Protein AF-A0A8X6JZY9-F1 (afdb_monomer_lite)

Structure (mmCIF, N/CA/C/O backbone):
data_AF-A0A8X6JZY9-F1
#
_entry.id   AF-A0A8X6JZY9-F1
#
loop_
_atom_site.group_PDB
_atom_site.id
_atom_site.type_symbol
_atom_site.label_atom_id
_atom_site.label_alt_id
_atom_site.label_comp_id
_atom_site.label_asym_id
_atom_site.label_entity_id
_atom_site.label_seq_id
_atom_site.pdbx_PDB_ins_code
_atom_site.Cartn_x
_atom_site.Cartn_y
_atom_site.Cartn_z
_atom_site.occupancy
_atom_site.B_iso_or_equiv
_atom_site.auth_seq_id
_atom_site.auth_comp_id
_atom_site.auth_asym_id
_atom_site.auth_atom_id
_atom_site.pdbx_PDB_model_num
ATOM 1 N N . MET A 1 1 ? -27.124 -7.374 -52.638 1.00 39.91 1 MET A N 1
ATOM 2 C CA . MET A 1 1 ? -25.827 -6.750 -52.982 1.00 39.91 1 MET A CA 1
ATOM 3 C C . MET A 1 1 ? -24.929 -6.861 -51.755 1.00 39.91 1 MET A C 1
ATOM 5 O O . MET A 1 1 ? -25.132 -6.125 -50.802 1.00 39.91 1 MET A O 1
ATOM 9 N N . SER A 1 2 ? -24.053 -7.871 -51.725 1.00 40.31 2 SER A N 1
ATOM 10 C CA . SER A 1 2 ? -23.246 -8.242 -50.550 1.00 40.31 2 SER A CA 1
ATOM 11 C C . SER A 1 2 ? -21.980 -7.399 -50.416 1.00 40.31 2 SER A C 1
ATOM 13 O O . SER A 1 2 ? -21.209 -7.256 -51.365 1.00 40.31 2 SER A O 1
ATOM 15 N N . SER A 1 3 ? -21.750 -6.897 -49.208 1.00 44.16 3 SER A N 1
ATOM 16 C CA . SER A 1 3 ? -20.562 -6.178 -48.754 1.00 44.16 3 SER A CA 1
ATOM 17 C C . SER A 1 3 ? -19.336 -7.103 -48.703 1.00 44.16 3 SER A C 1
ATOM 19 O O . SER A 1 3 ? -19.331 -8.128 -48.021 1.00 44.16 3 SER A O 1
ATOM 21 N N . LYS A 1 4 ? -18.267 -6.744 -49.428 1.00 44.00 4 LYS A N 1
ATOM 22 C CA . LYS A 1 4 ? -16.968 -7.433 -49.364 1.00 44.00 4 LYS A CA 1
ATOM 23 C C . LYS A 1 4 ? -16.206 -6.978 -48.115 1.00 44.00 4 LYS A C 1
ATOM 25 O O . LYS A 1 4 ? -15.745 -5.845 -48.045 1.00 44.00 4 LYS A O 1
ATOM 30 N N . SER A 1 5 ? -16.064 -7.882 -47.148 1.00 45.19 5 SER A N 1
ATOM 31 C CA . SER A 1 5 ? -15.158 -7.742 -46.003 1.0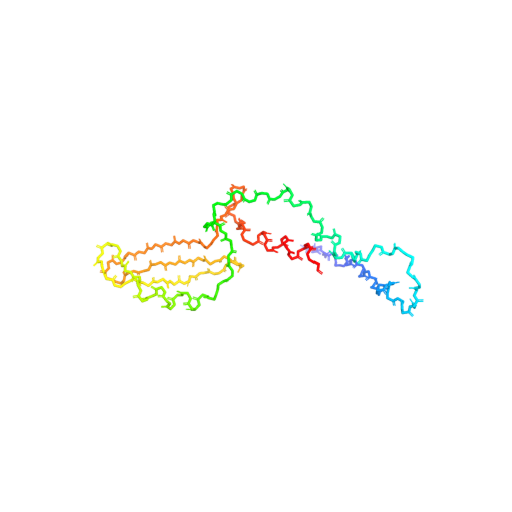0 45.19 5 SER A CA 1
ATOM 32 C C . SER A 1 5 ? -13.695 -7.773 -46.473 1.00 45.19 5 SER A C 1
ATOM 34 O O . SER A 1 5 ? -13.263 -8.733 -47.116 1.00 45.19 5 SER A O 1
ATOM 36 N N . ALA A 1 6 ? -12.936 -6.714 -46.178 1.00 55.47 6 ALA A N 1
ATOM 37 C CA . ALA A 1 6 ? -11.502 -6.640 -46.435 1.00 55.47 6 ALA A CA 1
ATOM 38 C C . ALA A 1 6 ? -10.743 -7.486 -45.398 1.00 55.47 6 ALA A C 1
ATOM 40 O O . ALA A 1 6 ? -10.779 -7.213 -44.197 1.00 55.47 6 ALA A O 1
ATOM 41 N N . ARG A 1 7 ? -10.047 -8.528 -45.863 1.00 52.19 7 ARG A N 1
ATOM 42 C CA . ARG A 1 7 ? -9.181 -9.376 -45.034 1.00 52.19 7 ARG A CA 1
ATOM 43 C C . ARG A 1 7 ? -7.944 -8.574 -44.609 1.00 52.19 7 ARG A C 1
ATOM 45 O O . ARG A 1 7 ? -7.189 -8.124 -45.465 1.00 52.19 7 ARG A O 1
ATOM 52 N N . ARG A 1 8 ? -7.730 -8.399 -43.299 1.00 53.44 8 ARG A N 1
ATOM 53 C CA . ARG A 1 8 ? -6.477 -7.855 -42.740 1.00 53.44 8 ARG A CA 1
ATOM 54 C C . ARG A 1 8 ? -5.333 -8.819 -43.067 1.00 53.44 8 ARG A C 1
ATOM 56 O O . ARG A 1 8 ? -5.454 -10.008 -42.780 1.00 53.44 8 ARG A O 1
ATOM 63 N N . SER A 1 9 ? -4.250 -8.321 -43.664 1.00 57.09 9 SER A N 1
ATOM 64 C CA . SER A 1 9 ? -3.041 -9.112 -43.892 1.00 57.09 9 SER A CA 1
ATOM 65 C C . SER A 1 9 ? -2.380 -9.434 -42.552 1.00 57.09 9 SER A C 1
ATOM 67 O O . SER A 1 9 ? -2.021 -8.552 -41.772 1.00 57.09 9 SER A O 1
ATOM 69 N N . THR A 1 10 ? -2.258 -10.721 -42.263 1.00 62.59 10 THR A N 1
ATOM 70 C CA . THR A 1 10 ? -1.467 -11.239 -41.152 1.00 62.59 10 THR A CA 1
ATOM 71 C C . THR A 1 10 ? -0.020 -11.435 -41.598 1.00 62.59 10 THR A C 1
ATOM 73 O O . THR A 1 10 ? 0.239 -11.789 -42.744 1.00 62.59 10 THR A O 1
ATOM 76 N N . ASP A 1 11 ? 0.888 -11.244 -40.643 1.00 59.75 11 ASP A N 1
ATOM 77 C CA . ASP A 1 11 ? 2.310 -11.599 -40.654 1.00 59.75 11 ASP A CA 1
ATOM 78 C C . ASP A 1 11 ? 3.311 -10.679 -41.361 1.00 59.75 11 ASP A C 1
ATOM 80 O O . ASP A 1 11 ? 3.834 -10.951 -42.436 1.00 59.75 11 ASP A O 1
ATOM 84 N N . TYR A 1 12 ? 3.754 -9.670 -40.604 1.00 63.22 12 TYR A N 1
ATOM 85 C CA . TYR A 1 12 ? 5.153 -9.241 -40.641 1.00 63.22 12 TYR A CA 1
ATOM 86 C C . TYR A 1 12 ? 5.792 -9.407 -39.257 1.00 63.22 12 TYR A C 1
ATOM 88 O O . TYR A 1 12 ? 6.137 -8.445 -38.568 1.00 63.22 12 TYR A O 1
ATOM 96 N N . ARG A 1 13 ? 5.947 -10.658 -38.803 1.00 65.31 13 ARG A N 1
ATOM 97 C CA . ARG A 1 13 ? 6.770 -10.940 -37.621 1.00 65.31 13 ARG A CA 1
ATOM 98 C C . ARG A 1 13 ? 8.238 -10.845 -38.036 1.00 65.31 13 ARG A C 1
ATOM 100 O O . ARG A 1 13 ? 8.717 -11.647 -38.834 1.00 65.31 13 ARG A O 1
ATOM 107 N N . ARG A 1 14 ? 8.967 -9.849 -37.514 1.00 69.19 14 ARG A N 1
ATOM 108 C CA . ARG A 1 14 ? 10.414 -9.710 -37.765 1.00 69.19 14 ARG A CA 1
ATOM 109 C C . ARG A 1 14 ? 11.122 -11.018 -37.389 1.00 69.19 14 ARG A C 1
ATOM 111 O O . ARG A 1 14 ? 10.896 -11.538 -36.295 1.00 69.19 14 ARG A O 1
ATOM 118 N N . LYS A 1 15 ? 11.972 -11.542 -38.283 1.00 74.31 15 LYS A N 1
ATOM 119 C CA . LYS A 1 15 ? 12.776 -12.748 -38.021 1.00 74.31 15 LYS A CA 1
ATOM 120 C C . LYS A 1 15 ? 13.552 -12.568 -36.714 1.00 74.31 15 LYS A C 1
ATOM 122 O O . LYS A 1 15 ? 14.244 -11.565 -36.531 1.00 74.31 15 LYS A O 1
ATOM 127 N N . LYS A 1 16 ? 13.429 -13.543 -35.810 1.00 74.25 16 LYS A N 1
ATOM 128 C CA . LYS A 1 16 ? 14.198 -13.592 -34.562 1.00 74.25 16 LYS A CA 1
ATOM 129 C C . LYS A 1 16 ? 15.684 -13.605 -34.934 1.00 74.25 16 LYS A C 1
ATOM 131 O O . LYS A 1 16 ? 16.099 -14.437 -35.740 1.00 74.25 16 LYS A O 1
ATOM 136 N N . ARG A 1 17 ? 16.468 -1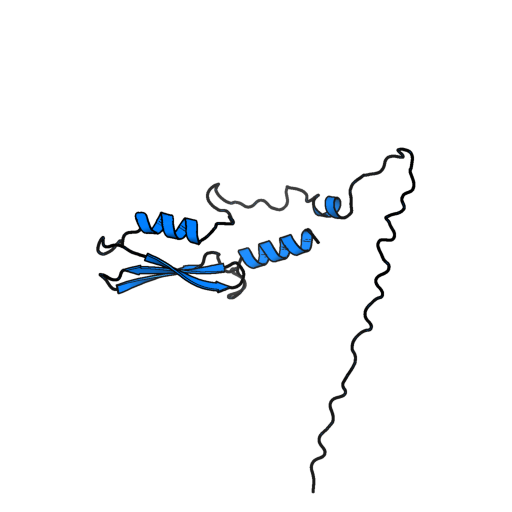2.654 -34.413 1.00 72.44 17 ARG A N 1
ATOM 137 C CA . ARG A 1 17 ? 17.921 -12.632 -34.636 1.00 72.44 17 ARG A CA 1
ATOM 138 C C . ARG A 1 17 ? 18.519 -13.915 -34.062 1.00 72.44 17 ARG A C 1
ATOM 140 O O . ARG A 1 17 ? 18.144 -14.324 -32.964 1.00 72.44 17 ARG A O 1
ATOM 147 N N . HIS A 1 18 ? 19.411 -14.547 -34.819 1.00 72.62 18 HIS A N 1
ATOM 148 C CA . HIS A 1 18 ? 20.131 -15.721 -34.345 1.00 72.62 18 HIS A CA 1
ATOM 149 C C . HIS A 1 18 ? 20.998 -15.317 -33.148 1.00 72.62 18 HIS A C 1
ATOM 151 O O . HIS A 1 18 ? 21.709 -14.315 -33.206 1.00 72.62 18 HIS A O 1
ATOM 157 N N . PHE A 1 19 ? 20.899 -16.065 -32.052 1.00 76.88 19 PHE A N 1
ATOM 158 C CA . PHE A 1 19 ? 21.776 -15.886 -30.902 1.00 76.88 19 PHE A CA 1
ATOM 159 C C . PHE A 1 19 ? 23.157 -16.434 -31.276 1.00 76.88 19 PHE A C 1
ATOM 161 O O . PHE A 1 19 ? 23.296 -17.631 -31.511 1.00 76.88 19 PHE A O 1
ATOM 168 N N . CYS A 1 20 ? 24.162 -15.562 -31.377 1.00 69.50 20 CYS A N 1
ATOM 169 C CA . CYS A 1 20 ? 25.510 -15.932 -31.823 1.00 69.50 20 CYS A CA 1
ATOM 170 C C . CYS A 1 20 ? 26.413 -16.485 -30.702 1.00 69.50 20 CYS A C 1
ATOM 172 O O . CYS A 1 20 ? 27.625 -16.560 -30.895 1.00 69.50 20 CYS A O 1
ATOM 174 N N . GLY A 1 21 ? 25.843 -16.872 -29.552 1.00 69.75 21 GLY A N 1
ATOM 175 C CA . GLY A 1 21 ? 26.600 -17.357 -28.395 1.00 69.75 21 GLY A CA 1
ATOM 176 C C . GLY A 1 21 ? 27.493 -16.289 -27.749 1.00 69.75 21 GLY A C 1
ATOM 177 O O . GLY A 1 21 ? 27.651 -15.182 -28.264 1.00 69.75 21 GLY A O 1
ATOM 178 N N . ASN A 1 22 ? 28.100 -16.626 -26.608 1.00 64.88 22 ASN A N 1
ATOM 179 C CA . ASN A 1 22 ? 29.149 -15.807 -26.003 1.00 64.88 22 ASN A CA 1
ATOM 180 C C . ASN A 1 22 ? 30.446 -16.001 -26.798 1.00 64.88 22 ASN A C 1
ATOM 182 O O . ASN A 1 22 ? 31.201 -16.936 -26.558 1.00 64.88 22 ASN A O 1
ATOM 186 N N . GLN A 1 23 ? 30.719 -15.103 -27.743 1.00 61.25 23 GLN A N 1
ATOM 187 C CA . GLN A 1 23 ? 31.920 -15.155 -28.592 1.00 61.25 23 GLN A CA 1
ATOM 188 C C . GLN A 1 23 ? 33.234 -14.850 -27.843 1.00 61.25 23 GLN A C 1
ATOM 190 O O . GLN A 1 23 ? 34.302 -14.851 -28.451 1.00 61.25 23 GLN A O 1
ATOM 195 N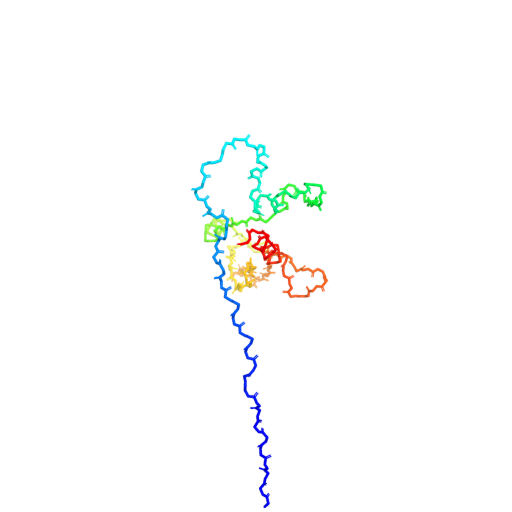 N . HIS A 1 24 ? 33.169 -14.602 -26.531 1.00 58.75 24 HIS A N 1
ATOM 196 C CA . HIS A 1 24 ? 34.298 -14.150 -25.713 1.00 58.75 24 HIS A CA 1
ATOM 197 C C . HIS A 1 24 ? 34.744 -15.139 -24.630 1.00 58.75 24 HIS A C 1
ATOM 199 O O . HIS A 1 24 ? 35.712 -14.865 -23.932 1.00 58.75 24 HIS A O 1
ATOM 205 N N . SER A 1 25 ? 34.102 -16.300 -24.490 1.00 55.12 25 SER A N 1
ATOM 206 C CA . SER A 1 25 ? 34.599 -17.366 -23.612 1.00 55.12 25 SER A CA 1
ATOM 207 C C . SER A 1 25 ? 35.466 -18.333 -24.416 1.00 55.12 25 SER A C 1
ATOM 209 O O . SER A 1 25 ? 35.035 -19.436 -24.750 1.00 55.12 25 SER A O 1
ATOM 211 N N . LYS A 1 26 ? 36.679 -17.901 -24.774 1.00 53.50 26 LYS A N 1
ATOM 212 C CA . LYS A 1 26 ? 37.746 -18.831 -25.152 1.00 53.50 26 LYS A CA 1
ATOM 213 C C . LYS A 1 26 ? 38.581 -19.106 -23.906 1.00 53.50 26 LYS A C 1
ATOM 215 O O . LYS A 1 26 ? 39.134 -18.180 -23.324 1.00 53.50 26 LYS A O 1
ATOM 220 N N . ASN A 1 27 ? 38.647 -20.374 -23.506 1.00 56.44 27 ASN A N 1
ATOM 221 C CA . ASN A 1 27 ? 39.617 -20.865 -22.532 1.00 56.44 27 ASN A CA 1
ATOM 222 C C . ASN A 1 27 ? 40.995 -20.893 -23.203 1.00 56.44 27 ASN A C 1
ATOM 224 O O . ASN A 1 27 ? 41.457 -21.948 -23.627 1.00 56.44 27 ASN A O 1
ATOM 228 N N . GLU A 1 28 ? 41.622 -19.734 -23.352 1.00 52.03 28 GLU A N 1
ATOM 229 C CA . GLU A 1 28 ? 43.037 -19.645 -23.692 1.00 52.03 28 GLU A CA 1
ATOM 230 C C . GLU A 1 28 ? 43.735 -18.944 -22.533 1.00 52.03 28 GLU A C 1
ATOM 232 O O . GLU A 1 28 ? 43.452 -17.791 -22.208 1.00 52.03 28 GLU A O 1
ATOM 237 N N . THR A 1 29 ? 44.598 -19.697 -21.857 1.00 52.41 29 THR A N 1
ATOM 238 C CA . THR A 1 29 ? 45.541 -19.200 -20.862 1.00 52.41 29 THR A CA 1
ATOM 239 C C . THR A 1 29 ? 46.393 -18.120 -21.522 1.00 52.41 29 THR A C 1
ATOM 241 O O . THR A 1 29 ? 47.246 -18.426 -22.352 1.00 52.41 29 THR A O 1
ATOM 244 N N . LEU A 1 30 ? 46.125 -16.856 -21.197 1.00 47.03 30 LEU A N 1
ATOM 245 C CA . LEU A 1 30 ? 46.887 -15.712 -21.680 1.00 47.03 30 LEU A CA 1
ATOM 246 C C . LEU A 1 30 ? 47.645 -15.089 -20.505 1.00 47.03 30 LEU A C 1
ATOM 248 O O . LEU A 1 30 ? 47.055 -14.705 -19.497 1.00 47.03 30 LEU A O 1
ATOM 252 N N . GLU A 1 31 ? 48.965 -15.032 -20.676 1.00 43.69 31 GLU A N 1
ATOM 253 C CA . GLU A 1 31 ? 49.946 -14.253 -19.913 1.00 43.69 31 GLU A CA 1
ATOM 254 C C . GLU A 1 31 ? 49.446 -12.826 -19.584 1.00 43.69 31 GLU A C 1
ATOM 256 O O . GLU A 1 31 ? 48.636 -12.269 -20.336 1.00 43.69 31 GLU A O 1
ATOM 261 N N . PRO A 1 32 ? 49.924 -12.192 -18.492 1.00 45.38 32 PRO A N 1
ATOM 262 C CA . PRO A 1 32 ? 49.321 -10.986 -17.937 1.00 45.38 32 PRO A CA 1
ATOM 263 C C . PRO A 1 32 ? 49.722 -9.740 -18.740 1.00 45.38 32 PRO A C 1
ATOM 265 O O . PRO A 1 32 ? 50.527 -8.918 -18.308 1.00 45.38 32 PRO A O 1
ATOM 268 N N . VAL A 1 33 ? 49.130 -9.563 -19.919 1.00 43.97 33 VAL A N 1
ATOM 269 C CA . VAL A 1 33 ? 49.177 -8.300 -20.663 1.00 43.97 33 VAL A CA 1
ATOM 270 C C . VAL A 1 33 ? 48.047 -7.420 -20.155 1.00 43.97 33 VAL A C 1
ATOM 272 O O . VAL A 1 33 ? 46.955 -7.471 -20.703 1.00 43.97 33 VAL A O 1
ATOM 275 N N . GLY A 1 34 ? 48.311 -6.659 -19.084 1.00 48.56 34 GLY A N 1
ATOM 276 C CA . GLY A 1 34 ? 47.536 -5.492 -18.628 1.00 48.56 34 GLY A CA 1
ATOM 277 C C . GLY A 1 34 ? 46.046 -5.501 -18.980 1.00 48.56 34 GLY A C 1
ATOM 278 O O . GLY A 1 34 ? 45.562 -4.573 -19.625 1.00 48.56 34 GLY A O 1
ATOM 279 N N . ILE A 1 35 ? 45.333 -6.572 -18.626 1.00 45.56 35 ILE A N 1
ATOM 280 C CA . ILE A 1 35 ? 43.917 -6.701 -18.951 1.00 45.56 35 ILE A CA 1
ATOM 281 C C . ILE A 1 35 ? 43.184 -5.845 -17.931 1.00 45.56 35 ILE A C 1
ATOM 283 O O . ILE A 1 35 ? 43.197 -6.147 -16.740 1.00 45.56 35 ILE A O 1
ATOM 287 N N . ASP A 1 36 ? 42.546 -4.776 -18.395 1.00 54.62 36 ASP A N 1
ATOM 288 C CA . ASP A 1 36 ? 41.477 -4.132 -17.645 1.00 54.62 36 ASP A CA 1
ATOM 289 C C . ASP A 1 36 ? 40.384 -5.196 -17.441 1.00 54.62 36 ASP A C 1
ATOM 291 O O . ASP A 1 36 ? 39.573 -5.461 -18.330 1.00 54.62 36 ASP A O 1
ATOM 295 N N . VAL A 1 37 ? 40.422 -5.875 -16.285 1.00 53.97 37 VAL A N 1
ATOM 296 C CA . VAL A 1 37 ? 39.547 -7.004 -15.891 1.00 53.97 37 VAL A CA 1
ATOM 297 C C . VAL A 1 37 ? 38.090 -6.548 -15.712 1.00 53.97 37 VAL A C 1
ATOM 299 O O . VAL A 1 37 ? 37.233 -7.278 -15.213 1.00 53.97 37 VAL A O 1
ATOM 302 N N . SER A 1 38 ? 37.769 -5.324 -16.125 1.00 58.97 38 SER A N 1
ATOM 303 C CA . SER A 1 38 ? 36.429 -4.791 -16.076 1.00 58.97 38 SER A CA 1
ATOM 304 C C . SER A 1 38 ? 35.551 -5.460 -17.137 1.00 58.97 38 SER A C 1
ATOM 306 O O . SER A 1 38 ? 35.486 -5.056 -18.302 1.00 58.97 38 SER A O 1
ATOM 308 N N . SER A 1 39 ? 34.847 -6.507 -16.705 1.00 62.44 39 SER A N 1
ATOM 309 C CA . SER A 1 39 ? 33.698 -7.080 -17.401 1.00 62.44 39 SER A CA 1
ATOM 310 C C . SER A 1 39 ? 32.744 -5.994 -17.932 1.00 62.44 39 SER A C 1
ATOM 312 O O . SER A 1 39 ? 32.611 -4.901 -17.376 1.00 62.44 39 SER A O 1
ATOM 314 N N . ALA A 1 40 ? 31.987 -6.305 -18.986 1.00 62.66 40 ALA A N 1
ATOM 315 C CA . ALA A 1 40 ? 30.951 -5.393 -19.481 1.00 62.66 40 ALA A CA 1
ATOM 316 C C . ALA A 1 40 ? 29.922 -5.009 -18.393 1.00 62.66 40 ALA A C 1
ATOM 318 O O . ALA A 1 40 ? 29.306 -3.951 -18.486 1.00 62.66 40 ALA A O 1
ATOM 319 N N . SER A 1 41 ? 29.757 -5.848 -17.361 1.00 58.34 41 SER A N 1
ATOM 320 C CA . SER A 1 41 ? 28.927 -5.565 -16.186 1.00 58.34 41 SER A CA 1
ATOM 321 C C . SER A 1 41 ? 29.578 -4.539 -15.250 1.00 58.34 41 SER A C 1
ATOM 323 O O . SER A 1 41 ? 28.951 -3.544 -14.892 1.00 58.34 41 SER A O 1
ATOM 325 N N . SER A 1 42 ? 30.867 -4.684 -14.932 1.00 59.47 42 SER A N 1
ATOM 326 C CA . SER A 1 42 ? 31.583 -3.736 -14.065 1.00 59.47 42 SER A CA 1
ATOM 327 C C . SER A 1 42 ? 31.715 -2.343 -14.684 1.00 59.47 42 SER A C 1
ATOM 329 O O . SER A 1 42 ? 31.657 -1.358 -13.956 1.00 59.47 42 SER A O 1
ATOM 331 N N . LYS A 1 43 ? 31.765 -2.223 -16.019 1.00 63.53 43 LYS A N 1
ATOM 332 C CA . LYS A 1 43 ? 31.703 -0.912 -16.698 1.00 63.53 43 LYS A CA 1
ATOM 333 C C . LYS A 1 43 ? 30.349 -0.209 -16.555 1.00 63.53 43 LYS A C 1
ATOM 335 O O . LYS A 1 43 ? 30.310 1.012 -16.590 1.00 63.53 43 LYS A O 1
ATOM 340 N N . LYS A 1 44 ? 29.249 -0.951 -16.370 1.00 62.47 44 LYS A N 1
ATOM 341 C CA . LYS A 1 44 ? 27.917 -0.377 -16.088 1.00 62.47 44 LYS A CA 1
ATOM 342 C C . LYS A 1 44 ? 27.738 0.009 -14.618 1.00 62.47 44 LYS A C 1
ATOM 344 O O . LYS A 1 44 ? 26.932 0.883 -14.319 1.00 62.47 44 LYS A O 1
ATOM 349 N N . LEU A 1 45 ? 28.460 -0.659 -13.716 1.00 57.38 45 LEU A N 1
ATOM 350 C CA . LEU A 1 45 ? 28.463 -0.378 -12.276 1.00 57.38 45 LEU A CA 1
ATOM 351 C C . LEU A 1 45 ? 29.434 0.750 -11.890 1.00 57.38 45 LEU A C 1
ATOM 353 O O . LEU A 1 45 ? 29.268 1.351 -10.832 1.00 57.38 45 LEU A O 1
ATOM 357 N N . CYS A 1 46 ? 30.407 1.070 -12.750 1.00 54.09 46 CYS A N 1
ATOM 358 C CA . CYS A 1 46 ? 31.218 2.286 -12.672 1.00 54.09 46 CYS A CA 1
ATOM 359 C C . CYS A 1 46 ? 30.373 3.508 -13.062 1.00 54.09 46 CYS A C 1
ATOM 361 O O . CYS A 1 46 ? 30.499 4.066 -14.149 1.00 54.09 46 CYS A O 1
ATOM 363 N N . LEU A 1 47 ? 29.464 3.900 -12.178 1.00 55.44 47 LEU A N 1
ATOM 364 C CA . LEU A 1 47 ? 28.816 5.201 -12.241 1.00 55.44 47 LEU A CA 1
ATOM 365 C C . LEU A 1 47 ? 29.677 6.192 -11.462 1.00 55.44 47 LEU A C 1
ATOM 367 O O . LEU A 1 47 ? 30.053 5.910 -10.324 1.00 55.44 47 LEU A O 1
ATOM 371 N N . ASP A 1 48 ? 29.953 7.356 -12.055 1.00 54.03 48 ASP A N 1
ATOM 372 C CA . ASP A 1 48 ? 30.490 8.497 -11.320 1.00 54.03 48 ASP A CA 1
ATOM 373 C C . ASP A 1 48 ? 29.533 8.798 -10.164 1.00 54.03 48 ASP A C 1
ATOM 375 O O . ASP A 1 48 ? 28.414 9.298 -10.348 1.00 54.03 48 ASP A O 1
ATOM 379 N N . SER A 1 49 ? 29.983 8.474 -8.953 1.00 52.47 49 SER A N 1
ATOM 380 C CA . SER A 1 49 ? 29.246 8.578 -7.691 1.00 52.47 49 SER A CA 1
ATOM 381 C C . SER A 1 49 ? 28.770 10.001 -7.363 1.00 52.47 49 SER A C 1
ATOM 383 O O . SER A 1 49 ? 28.060 10.201 -6.383 1.00 52.47 49 SER A O 1
ATOM 385 N N . GLY A 1 50 ? 29.130 10.995 -8.182 1.00 51.84 50 GLY A N 1
ATOM 386 C CA . GLY A 1 50 ? 28.698 12.386 -8.060 1.00 51.84 50 GLY A CA 1
ATOM 387 C C . GLY A 1 50 ? 27.339 12.716 -8.691 1.00 51.84 50 GLY A C 1
ATOM 388 O O . GLY A 1 50 ? 26.782 13.760 -8.372 1.00 51.84 50 GLY A O 1
ATO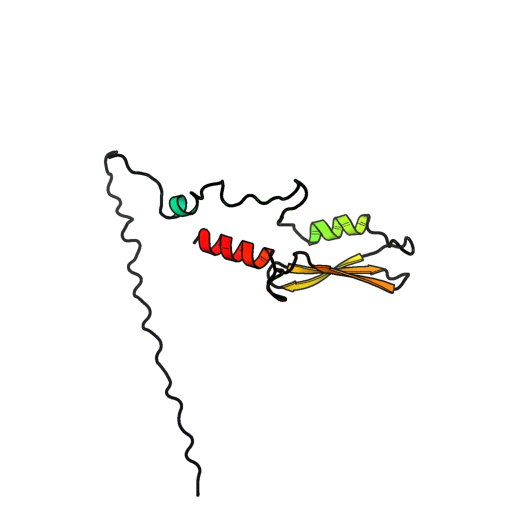M 389 N N . SER A 1 51 ? 26.777 11.868 -9.562 1.00 48.84 51 SER A N 1
ATOM 390 C CA . SER A 1 51 ? 25.570 12.231 -10.338 1.00 48.84 51 SER A CA 1
ATOM 391 C C . SER A 1 51 ? 24.229 11.912 -9.663 1.00 48.84 51 SER A C 1
ATOM 393 O O . SER A 1 51 ? 23.189 12.378 -10.126 1.00 48.84 51 SER A O 1
ATOM 395 N N . TYR A 1 52 ? 24.229 11.160 -8.558 1.00 51.31 52 TYR A N 1
ATOM 396 C CA . TYR A 1 52 ? 23.006 10.794 -7.836 1.00 51.31 52 TYR A CA 1
ATOM 397 C C . TYR A 1 52 ? 23.109 11.161 -6.353 1.00 51.31 52 TYR A C 1
ATOM 399 O O . TYR A 1 52 ? 23.135 10.307 -5.469 1.00 51.31 52 TYR A O 1
ATOM 407 N N . GLN A 1 53 ? 23.166 12.462 -6.067 1.00 46.22 53 GLN A N 1
ATOM 408 C CA . GLN A 1 53 ? 22.934 12.948 -4.710 1.00 46.22 53 GLN A CA 1
ATOM 409 C C . GLN A 1 53 ? 21.437 12.864 -4.403 1.00 46.22 53 GLN A C 1
ATOM 411 O O . GLN A 1 53 ? 20.656 13.772 -4.687 1.00 46.22 53 GLN A O 1
ATOM 416 N N . SER A 1 54 ? 21.023 11.732 -3.829 1.00 49.19 54 SER A N 1
ATOM 417 C CA . SER A 1 54 ? 19.749 11.648 -3.121 1.00 49.19 54 SER A CA 1
ATOM 418 C C . SER A 1 54 ? 19.852 12.571 -1.909 1.00 49.19 54 SER A C 1
ATOM 420 O O . SER A 1 54 ? 20.437 12.197 -0.896 1.00 49.19 54 SER A O 1
ATOM 422 N N . ASN A 1 55 ? 19.309 13.786 -2.019 1.00 49.31 55 ASN A N 1
ATOM 423 C CA . ASN A 1 55 ? 19.153 14.737 -0.913 1.00 49.31 55 ASN A CA 1
ATOM 424 C C . ASN A 1 55 ? 18.076 14.247 0.069 1.00 49.31 55 ASN A C 1
ATOM 426 O O . ASN A 1 55 ? 17.057 14.893 0.310 1.00 49.31 55 ASN A O 1
ATOM 430 N N . SER A 1 56 ? 18.269 13.048 0.600 1.00 53.56 56 SER A N 1
ATOM 431 C CA . SER A 1 56 ? 17.428 12.444 1.613 1.00 53.56 56 SER A CA 1
ATOM 432 C C . SER A 1 56 ? 18.099 12.621 2.965 1.00 53.56 56 SER A C 1
ATOM 434 O O . SER A 1 56 ? 19.233 12.188 3.155 1.00 53.56 56 SER A O 1
ATOM 436 N N . SER A 1 57 ? 17.381 13.214 3.920 1.00 58.34 57 SER A N 1
ATOM 437 C CA . SER A 1 57 ? 17.671 13.013 5.340 1.00 58.34 57 SER A CA 1
ATOM 438 C C . SER A 1 57 ? 17.838 11.513 5.611 1.00 58.34 57 SER A C 1
ATOM 440 O O . SER A 1 57 ? 17.169 10.713 4.963 1.00 58.34 57 SER A O 1
ATOM 442 N N . GLU A 1 58 ? 18.672 11.118 6.572 1.00 60.44 58 GLU A N 1
ATOM 443 C CA . GLU A 1 58 ? 18.988 9.710 6.907 1.00 60.44 58 GLU A CA 1
ATOM 444 C C . GLU A 1 58 ? 17.737 8.808 7.096 1.00 60.44 58 GLU A C 1
ATOM 446 O O . GLU A 1 58 ? 17.775 7.588 6.934 1.00 60.44 58 GLU A O 1
ATOM 451 N N . SER A 1 59 ? 16.584 9.426 7.376 1.00 62.28 59 SER A N 1
ATOM 452 C CA . SER A 1 59 ? 15.261 8.809 7.489 1.00 62.28 59 SER A CA 1
ATOM 453 C C . SER A 1 59 ? 14.544 8.487 6.165 1.00 62.28 59 SER A C 1
ATOM 455 O O . SER A 1 59 ? 13.700 7.589 6.146 1.00 62.28 59 SER A O 1
ATOM 457 N N . LYS A 1 60 ? 14.835 9.187 5.061 1.00 66.69 60 LYS A N 1
ATOM 458 C CA . LYS A 1 60 ? 14.155 9.032 3.764 1.00 66.69 60 LYS A CA 1
ATOM 459 C C . LYS A 1 60 ? 14.902 8.021 2.893 1.00 66.69 60 LYS A C 1
ATOM 461 O O . LYS A 1 60 ? 15.970 8.304 2.370 1.00 66.69 60 LYS A O 1
ATOM 466 N N . GLY A 1 61 ? 14.321 6.844 2.696 1.00 70.25 61 GLY A N 1
ATOM 467 C CA . GLY A 1 61 ? 14.892 5.822 1.823 1.00 70.25 61 GLY A CA 1
ATOM 468 C C . GLY A 1 61 ? 13.913 4.690 1.543 1.00 70.25 61 GLY A C 1
ATOM 469 O O . GLY A 1 61 ? 12.944 4.497 2.276 1.00 70.25 61 GLY A O 1
ATOM 470 N N . TYR A 1 62 ? 14.185 3.938 0.481 1.00 74.88 62 TYR A N 1
ATOM 471 C CA . TYR A 1 62 ? 13.402 2.768 0.096 1.00 74.88 62 TYR A CA 1
ATOM 472 C C . TYR A 1 62 ? 14.016 1.511 0.716 1.00 74.88 62 TYR A C 1
ATOM 474 O O . TYR A 1 62 ? 15.205 1.250 0.541 1.00 74.88 62 TYR A O 1
ATOM 482 N N . ARG A 1 63 ? 13.211 0.740 1.453 1.00 80.81 63 ARG A N 1
ATOM 483 C CA . ARG A 1 63 ? 13.616 -0.519 2.093 1.00 80.81 63 ARG A CA 1
ATOM 484 C C . ARG A 1 63 ? 12.691 -1.638 1.630 1.00 80.81 63 ARG A C 1
ATOM 486 O O . ARG A 1 63 ? 11.491 -1.418 1.489 1.00 80.81 63 ARG A O 1
ATOM 493 N N . LEU A 1 64 ? 13.249 -2.827 1.418 1.00 83.75 64 LEU A N 1
ATOM 494 C CA . LEU A 1 64 ? 12.463 -4.045 1.234 1.00 83.75 64 LEU A CA 1
ATOM 495 C C . LEU A 1 64 ? 12.145 -4.608 2.615 1.00 83.75 64 LEU A C 1
ATOM 497 O O . LEU A 1 64 ? 13.051 -4.823 3.419 1.00 83.75 64 LEU A O 1
ATOM 501 N N . ILE A 1 65 ? 10.862 -4.794 2.899 1.00 87.75 65 ILE A N 1
ATOM 502 C CA . ILE A 1 65 ? 10.373 -5.209 4.212 1.00 87.75 65 ILE A CA 1
ATOM 503 C C . ILE A 1 65 ? 9.388 -6.355 3.998 1.00 87.75 65 ILE A C 1
ATOM 505 O O . ILE A 1 65 ? 8.579 -6.310 3.073 1.00 87.75 65 ILE A O 1
ATOM 509 N N . ASN A 1 66 ? 9.456 -7.378 4.850 1.00 90.25 66 ASN A N 1
ATOM 510 C CA . ASN A 1 66 ? 8.410 -8.390 4.915 1.00 90.25 66 ASN A CA 1
ATOM 511 C C . ASN A 1 66 ? 7.175 -7.772 5.591 1.00 90.25 66 ASN A C 1
ATOM 513 O O . ASN A 1 66 ? 7.236 -7.400 6.766 1.00 90.25 66 ASN A O 1
ATOM 517 N N . LEU A 1 67 ? 6.084 -7.635 4.833 1.00 91.06 67 LEU A N 1
ATOM 518 C CA . LEU A 1 67 ? 4.871 -6.972 5.302 1.00 91.06 67 LE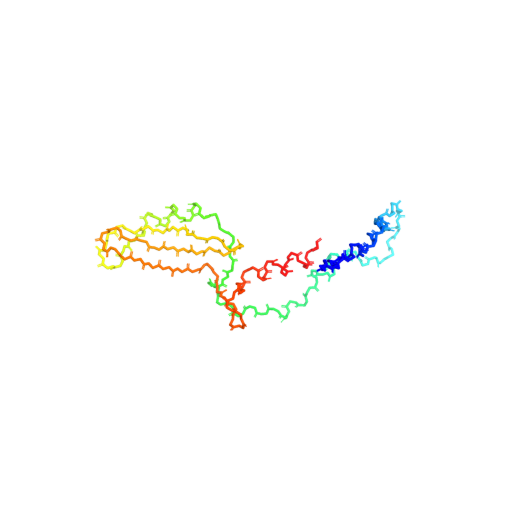U A CA 1
ATOM 519 C C . LEU A 1 67 ? 4.207 -7.717 6.460 1.00 91.06 67 LEU A C 1
ATOM 521 O O . LEU A 1 67 ? 3.748 -7.049 7.378 1.00 91.06 67 LEU A O 1
ATOM 525 N N . ASP A 1 68 ? 4.223 -9.050 6.483 1.00 91.50 68 ASP A N 1
ATOM 526 C CA . ASP A 1 68 ? 3.593 -9.820 7.564 1.00 91.50 68 ASP A CA 1
ATOM 527 C C . ASP A 1 68 ? 4.244 -9.499 8.911 1.00 91.50 68 ASP A C 1
ATOM 529 O O . ASP A 1 68 ? 3.561 -9.156 9.874 1.00 91.50 68 ASP A O 1
ATOM 533 N N . ILE A 1 69 ? 5.581 -9.498 8.943 1.00 94.69 69 ILE A N 1
ATOM 534 C CA . ILE A 1 69 ? 6.361 -9.174 10.145 1.00 94.69 69 ILE A CA 1
ATOM 535 C C . ILE A 1 69 ? 6.079 -7.734 10.595 1.00 94.69 69 ILE A C 1
ATOM 537 O O . ILE A 1 69 ? 5.874 -7.473 11.779 1.00 94.69 69 ILE A O 1
ATOM 541 N N . LEU A 1 70 ? 6.059 -6.786 9.651 1.00 92.94 70 LEU A N 1
ATOM 542 C CA . LEU A 1 70 ? 5.818 -5.376 9.954 1.00 92.94 70 LEU A CA 1
ATOM 543 C C . LEU A 1 70 ? 4.400 -5.142 10.492 1.00 92.94 70 LEU A C 1
ATOM 545 O O . LEU A 1 70 ? 4.228 -4.430 11.480 1.00 92.94 70 LEU A O 1
ATOM 549 N N . LEU A 1 71 ? 3.388 -5.709 9.836 1.00 92.62 71 LEU A N 1
ATOM 550 C CA . LEU A 1 71 ? 1.987 -5.526 10.204 1.00 92.62 71 LEU A CA 1
ATOM 551 C C . LEU A 1 71 ? 1.669 -6.206 11.537 1.00 92.62 71 LEU A C 1
ATOM 553 O O . LEU A 1 71 ? 0.974 -5.610 12.360 1.00 92.62 71 LEU A O 1
ATOM 557 N N . GLU A 1 72 ? 2.212 -7.402 11.784 1.00 93.19 72 GLU A N 1
ATOM 558 C CA . GLU A 1 72 ? 2.071 -8.089 13.069 1.00 93.19 72 GLU A CA 1
ATOM 559 C C . GLU A 1 72 ? 2.637 -7.233 14.206 1.00 93.19 72 GLU A C 1
ATOM 561 O O . GLU A 1 72 ? 1.950 -7.000 15.204 1.00 93.19 72 GLU A O 1
ATOM 566 N N . GLU A 1 73 ? 3.848 -6.700 14.037 1.00 94.94 73 GLU A N 1
ATOM 567 C CA . GLU A 1 73 ? 4.491 -5.882 15.062 1.00 94.94 73 GLU A CA 1
ATOM 568 C C . GLU A 1 73 ? 3.745 -4.563 15.295 1.00 94.94 73 GLU A C 1
ATOM 570 O O . GLU A 1 73 ? 3.453 -4.205 16.437 1.00 94.94 73 GLU A O 1
ATOM 575 N N . LEU A 1 74 ? 3.344 -3.866 14.226 1.00 93.75 74 LEU A N 1
ATOM 576 C CA . LEU A 1 74 ? 2.581 -2.622 14.340 1.00 93.75 74 LEU A CA 1
ATOM 577 C C . LEU A 1 74 ? 1.216 -2.841 15.004 1.00 93.75 74 LEU A C 1
ATOM 579 O O . LEU A 1 74 ? 0.787 -2.003 15.796 1.00 93.75 74 LEU A O 1
ATOM 583 N N . SER A 1 75 ? 0.552 -3.973 14.753 1.00 91.12 75 SER A N 1
ATOM 584 C CA . SER A 1 75 ? -0.775 -4.271 15.313 1.00 91.12 75 SER A CA 1
ATOM 585 C C . SER A 1 75 ? -0.816 -4.350 16.847 1.00 91.12 75 SER A C 1
ATOM 587 O O . SER A 1 75 ? -1.895 -4.244 17.439 1.00 91.12 75 SER A O 1
ATOM 589 N N . LYS A 1 76 ? 0.345 -4.528 17.496 1.00 92.75 76 LYS A N 1
ATOM 590 C CA . LYS A 1 76 ? 0.494 -4.555 18.960 1.00 92.75 76 LYS A CA 1
ATOM 591 C C . LYS A 1 76 ? 0.405 -3.160 19.579 1.00 92.75 76 LYS A C 1
ATOM 593 O O . LYS A 1 76 ? -0.022 -3.031 20.722 1.00 92.75 76 LYS A O 1
ATOM 598 N N . TYR A 1 77 ? 0.789 -2.133 18.822 1.00 93.12 77 TYR A N 1
ATOM 599 C CA . TYR A 1 77 ? 0.940 -0.760 19.310 1.00 93.12 77 TYR A CA 1
ATOM 600 C C . TYR A 1 77 ? -0.005 0.239 18.626 1.00 93.12 77 TYR A C 1
ATOM 602 O O . TYR A 1 77 ? -0.135 1.371 19.089 1.00 93.12 77 TYR A O 1
ATOM 610 N N . LEU A 1 78 ? -0.670 -0.152 17.533 1.00 93.88 78 LEU A N 1
ATOM 611 C CA . LEU A 1 78 ? -1.546 0.732 16.767 1.00 93.88 78 LEU A CA 1
ATOM 612 C C . LEU A 1 78 ? -2.851 1.037 17.524 1.00 93.88 78 LEU A C 1
ATOM 614 O O . LEU A 1 78 ? -3.686 0.159 17.759 1.00 93.88 78 LEU A O 1
ATOM 618 N N . ILE A 1 79 ? -3.053 2.313 17.844 1.00 94.62 79 ILE A N 1
ATOM 619 C CA . ILE A 1 79 ? -4.261 2.830 18.494 1.00 94.62 79 ILE A CA 1
ATOM 620 C C . ILE A 1 79 ? -4.899 3.930 17.649 1.00 94.62 79 ILE A C 1
ATOM 622 O O . ILE A 1 79 ? -4.218 4.697 16.966 1.00 94.62 79 ILE A O 1
ATOM 626 N N . CYS A 1 80 ? -6.225 4.014 17.694 1.00 94.75 80 CYS A N 1
ATOM 627 C CA . CYS A 1 80 ? -6.968 5.070 17.031 1.00 94.75 80 CYS A CA 1
ATOM 628 C C . CYS A 1 80 ? -6.767 6.397 17.765 1.00 94.75 80 CYS A C 1
ATOM 630 O O . CYS A 1 80 ? -7.060 6.509 18.954 1.00 94.75 80 CYS A O 1
ATOM 632 N N . PHE A 1 81 ? -6.346 7.425 17.031 1.00 92.06 81 PHE A N 1
ATOM 633 C CA . PHE A 1 81 ? -6.146 8.766 17.579 1.00 92.06 81 PHE A CA 1
ATOM 634 C C . PHE A 1 81 ? -7.431 9.390 18.155 1.00 92.06 81 PHE A C 1
ATOM 636 O O . PHE A 1 81 ? -7.366 10.128 19.131 1.00 92.06 81 PHE A O 1
ATOM 643 N N . TYR A 1 82 ? -8.599 9.088 17.576 1.00 93.94 82 TYR A N 1
ATOM 644 C CA . TYR A 1 82 ? -9.864 9.730 17.951 1.00 93.94 82 TYR A CA 1
ATOM 645 C C . TYR A 1 82 ? -10.524 9.119 19.190 1.00 93.94 82 TYR A C 1
ATOM 647 O O . TYR A 1 82 ? -11.086 9.849 20.000 1.00 93.94 82 TYR A O 1
ATOM 655 N N . CYS A 1 83 ? -10.490 7.790 19.332 1.00 94.94 83 CYS A N 1
ATOM 656 C CA . CYS A 1 83 ? -11.223 7.088 20.393 1.00 94.94 83 CYS A CA 1
ATOM 657 C C . CYS A 1 83 ? -10.343 6.225 21.307 1.00 94.94 83 CYS A C 1
ATOM 659 O O . CYS A 1 83 ? -10.860 5.614 22.237 1.00 94.94 83 CYS A O 1
ATOM 661 N N . GLY A 1 84 ? -9.035 6.128 21.045 1.00 93.56 84 GLY A N 1
ATOM 662 C CA . GLY A 1 84 ? -8.094 5.327 21.837 1.00 93.56 84 GLY A CA 1
ATOM 663 C C . GLY A 1 84 ? -8.259 3.808 21.702 1.00 93.56 84 GLY A C 1
ATOM 664 O O . GLY A 1 84 ? -7.476 3.054 22.273 1.00 93.56 84 GLY A O 1
ATOM 665 N N . SER A 1 85 ? -9.256 3.338 20.951 1.00 94.31 85 SER A N 1
ATOM 666 C CA . SER A 1 85 ? -9.482 1.915 20.688 1.00 94.31 85 SER A CA 1
ATOM 667 C C . SER A 1 85 ? -8.413 1.338 19.758 1.00 94.31 85 SER A C 1
ATOM 669 O O . SER A 1 85 ? -7.685 2.075 19.089 1.00 94.31 85 SER A O 1
ATOM 671 N N . LYS A 1 86 ? -8.331 0.006 19.681 1.00 94.06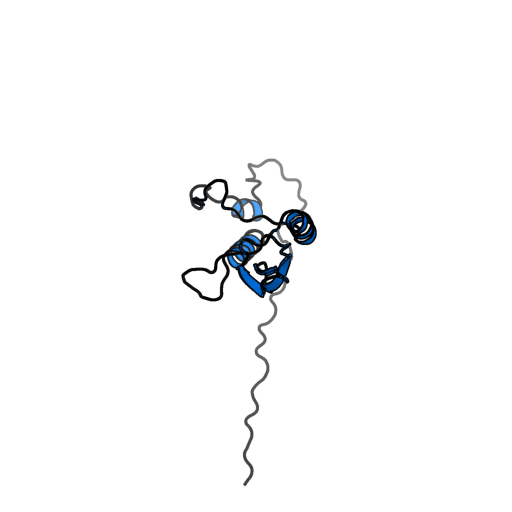 86 LYS A N 1
ATOM 672 C CA . LYS A 1 86 ? -7.416 -0.673 18.757 1.00 94.06 86 LYS A CA 1
ATOM 673 C C . LYS A 1 86 ? -7.730 -0.273 17.310 1.00 94.06 86 LYS A C 1
ATOM 675 O O . LYS A 1 86 ? -8.895 -0.246 16.912 1.00 94.06 86 LYS A O 1
ATOM 680 N N . ALA A 1 87 ? -6.688 0.031 16.545 1.00 94.56 87 ALA A N 1
ATOM 681 C CA . ALA A 1 87 ? -6.774 0.245 15.105 1.00 94.56 87 ALA A CA 1
ATOM 682 C C . ALA A 1 87 ? -6.060 -0.901 14.376 1.00 94.56 87 ALA A C 1
ATOM 684 O O . ALA A 1 87 ? -5.140 -1.505 14.937 1.00 94.56 87 ALA A O 1
ATOM 685 N N . VAL A 1 88 ? -6.456 -1.208 13.139 1.00 92.81 88 VAL A N 1
ATOM 686 C CA . VAL A 1 88 ? -5.763 -2.207 12.315 1.00 92.81 88 VAL A CA 1
ATOM 687 C C . VAL A 1 88 ? -5.211 -1.547 11.061 1.00 92.81 88 VAL A C 1
ATOM 689 O O . VAL A 1 88 ? -5.874 -0.757 10.399 1.00 92.81 88 VAL A O 1
ATOM 692 N N . LEU A 1 89 ? -3.957 -1.862 10.746 1.00 94.94 89 LEU A N 1
ATOM 693 C CA . LEU A 1 89 ? -3.314 -1.503 9.489 1.00 94.94 89 LEU A CA 1
ATOM 694 C C . LEU A 1 89 ? -3.369 -2.719 8.565 1.00 94.94 89 LEU A C 1
ATOM 696 O O . LEU A 1 89 ? -2.953 -3.809 8.958 1.00 94.94 89 LEU A O 1
ATOM 700 N N . LYS A 1 90 ? -3.873 -2.535 7.348 1.00 92.50 90 LYS A N 1
ATOM 701 C CA . LYS A 1 90 ? -4.013 -3.601 6.351 1.00 92.50 90 LYS A CA 1
ATOM 702 C C . LYS A 1 90 ? -3.575 -3.112 4.978 1.00 92.50 90 LYS A C 1
ATOM 704 O O . LYS A 1 90 ? -3.715 -1.934 4.644 1.00 92.50 90 LYS A O 1
ATOM 709 N N . GLU A 1 91 ? -3.060 -4.030 4.171 1.00 94.06 91 GLU A N 1
ATOM 710 C CA . GLU A 1 91 ? -2.833 -3.799 2.746 1.00 94.06 91 GLU A CA 1
ATOM 711 C C . GLU A 1 91 ? -4.144 -4.014 1.975 1.00 94.06 91 GLU A C 1
ATOM 713 O O . GLU A 1 91 ? -4.864 -4.984 2.207 1.00 94.06 91 GLU A O 1
ATOM 718 N N . LYS A 1 92 ? -4.476 -3.085 1.075 1.00 91.25 92 LYS A N 1
ATOM 719 C CA . LYS A 1 92 ? -5.699 -3.105 0.262 1.00 91.25 92 LYS A CA 1
ATOM 720 C C . LYS A 1 92 ? -5.430 -3.565 -1.163 1.00 91.25 92 LYS A C 1
ATOM 722 O O . LYS A 1 92 ? -6.147 -4.414 -1.681 1.00 91.25 92 LYS A O 1
ATOM 727 N N . VAL A 1 93 ? -4.448 -2.943 -1.817 1.00 89.38 93 VAL A N 1
ATOM 728 C CA . VAL A 1 93 ? -4.132 -3.173 -3.233 1.00 89.38 93 VAL A CA 1
ATOM 729 C C . VAL A 1 93 ? -2.629 -3.095 -3.449 1.00 89.38 93 VAL A C 1
ATOM 731 O O . VAL A 1 93 ? -1.961 -2.250 -2.858 1.00 89.38 93 VAL A O 1
ATOM 734 N N . LEU A 1 94 ? -2.129 -3.930 -4.356 1.00 90.56 94 LEU A N 1
ATOM 735 C CA . LEU A 1 94 ? -0.747 -3.929 -4.815 1.00 90.56 94 LEU A CA 1
ATOM 736 C C . LEU A 1 94 ? -0.665 -3.482 -6.288 1.00 90.56 94 LEU A C 1
ATOM 738 O O . LEU A 1 94 ? -1.349 -4.027 -7.155 1.00 90.56 94 LEU A O 1
ATOM 742 N N . PHE A 1 95 ? 0.212 -2.520 -6.580 1.00 87.75 95 PHE A N 1
ATOM 743 C CA . PHE A 1 95 ? 0.523 -1.986 -7.909 1.00 87.75 95 PHE A CA 1
ATOM 744 C C . PHE A 1 95 ? 2.034 -2.058 -8.175 1.00 87.75 95 PHE A C 1
ATOM 746 O O . PHE A 1 95 ? 2.788 -1.107 -7.939 1.00 87.75 95 PHE A O 1
ATOM 753 N N . GLY A 1 96 ? 2.502 -3.204 -8.674 1.00 88.31 96 GLY A N 1
ATOM 754 C CA . GLY A 1 96 ? 3.937 -3.471 -8.779 1.00 88.31 96 GLY A CA 1
ATOM 755 C C . GLY A 1 96 ? 4.543 -3.616 -7.384 1.00 88.31 96 GLY A C 1
ATOM 756 O O . GLY A 1 96 ? 4.184 -4.538 -6.664 1.00 88.31 96 GLY A O 1
ATOM 757 N N . LEU A 1 97 ? 5.432 -2.698 -7.002 1.00 88.88 97 LEU A N 1
ATOM 758 C CA . LEU A 1 97 ? 6.034 -2.620 -5.664 1.00 88.88 97 LEU A CA 1
ATOM 759 C C . LEU A 1 97 ? 5.360 -1.584 -4.758 1.00 88.88 97 LEU A C 1
ATOM 761 O O . LEU A 1 97 ? 5.878 -1.259 -3.689 1.00 88.88 97 LEU A O 1
ATOM 765 N N . VAL A 1 98 ? 4.231 -1.029 -5.196 1.00 91.19 98 VAL A N 1
ATOM 766 C CA . VAL A 1 98 ? 3.458 -0.079 -4.401 1.00 91.19 98 VAL A CA 1
ATOM 767 C C . VAL A 1 98 ? 2.283 -0.759 -3.746 1.00 91.19 98 VAL A C 1
ATOM 769 O O . VAL A 1 98 ? 1.431 -1.311 -4.431 1.00 91.19 98 VAL A O 1
ATOM 772 N N . SER A 1 99 ? 2.204 -0.614 -2.435 1.00 92.25 99 SER A N 1
ATOM 773 C CA . SER A 1 99 ? 1.091 -1.066 -1.615 1.00 92.25 99 SER A CA 1
ATOM 774 C C . SER A 1 99 ? 0.224 0.137 -1.253 1.00 92.25 99 SER A C 1
ATOM 776 O O . SER A 1 99 ? 0.727 1.159 -0.775 1.00 92.25 99 SER A O 1
ATOM 778 N N . GLU A 1 100 ? -1.079 0.039 -1.494 1.00 94.06 100 GLU A N 1
ATOM 779 C CA . GLU A 1 100 ? -2.083 0.917 -0.898 1.00 94.06 100 GLU A CA 1
ATOM 780 C C . GLU A 1 100 ? -2.492 0.313 0.444 1.00 94.06 100 GLU A C 1
ATOM 782 O O . GLU A 1 100 ? -3.047 -0.784 0.495 1.00 94.06 100 GLU A O 1
ATOM 787 N N . PHE A 1 101 ? -2.216 1.029 1.526 1.00 95.25 101 PHE A N 1
ATOM 788 C CA . PHE A 1 101 ? -2.580 0.649 2.881 1.00 95.25 101 PHE A CA 1
ATOM 789 C C . PHE A 1 101 ? -3.805 1.419 3.351 1.00 95.25 101 PHE A C 1
ATOM 791 O O . PHE A 1 101 ? -4.065 2.545 2.914 1.00 95.25 101 PHE A O 1
ATOM 798 N N . TYR A 1 102 ? -4.519 0.832 4.302 1.00 95.12 102 TYR A N 1
ATOM 799 C CA . TYR A 1 102 ? -5.537 1.528 5.065 1.00 95.12 102 TYR A CA 1
ATOM 800 C C . TYR A 1 102 ? -5.426 1.227 6.551 1.00 95.12 102 TYR A C 1
ATOM 802 O O . TYR A 1 102 ? -5.049 0.125 6.951 1.00 95.12 102 TYR A O 1
ATOM 810 N N . ILE A 1 103 ? -5.761 2.233 7.350 1.00 94.50 103 ILE A N 1
ATOM 811 C CA . ILE A 1 103 ? -5.931 2.111 8.792 1.00 94.50 103 ILE A CA 1
ATOM 812 C C . ILE A 1 103 ? -7.427 2.178 9.063 1.00 94.50 103 ILE A C 1
ATOM 814 O O . ILE A 1 103 ? -8.081 3.126 8.622 1.00 94.50 103 ILE A O 1
ATOM 818 N N . ASP A 1 104 ? -7.960 1.178 9.758 1.00 94.12 104 ASP A N 1
ATOM 819 C CA . ASP A 1 104 ? -9.353 1.113 10.191 1.00 94.12 104 ASP A CA 1
ATOM 820 C C . ASP A 1 104 ? -9.461 1.126 11.726 1.00 94.12 104 ASP A C 1
ATOM 822 O O . ASP A 1 104 ? -8.573 0.678 12.457 1.00 94.12 104 ASP A O 1
ATOM 826 N N . CYS A 1 105 ? -10.550 1.705 12.232 1.00 95.00 105 CYS A N 1
ATOM 827 C CA . CYS A 1 105 ? -10.948 1.566 13.626 1.00 95.00 105 CYS A CA 1
ATOM 828 C C . CYS A 1 105 ? -12.430 1.208 13.711 1.00 95.00 105 CYS A C 1
ATOM 830 O O . CYS A 1 105 ? -13.298 2.032 13.411 1.00 95.00 105 CYS A O 1
ATOM 832 N N . ASP A 1 106 ? -12.711 -0.001 14.194 1.00 89.50 106 ASP A N 1
ATOM 833 C CA . ASP A 1 106 ? -14.071 -0.538 14.290 1.00 89.50 106 ASP A CA 1
ATOM 834 C C . ASP A 1 106 ? -14.957 0.245 15.274 1.00 89.50 106 ASP A C 1
ATOM 836 O O . ASP A 1 106 ? -16.178 0.255 15.145 1.00 89.50 106 ASP A O 1
ATOM 840 N N . SER A 1 107 ? -14.361 0.932 16.256 1.00 92.94 107 SER A N 1
ATOM 841 C CA . SER A 1 107 ? -15.110 1.630 17.310 1.00 92.94 107 SER A CA 1
ATOM 842 C C . SER A 1 107 ? -15.650 2.999 16.895 1.00 92.94 107 SER A C 1
ATOM 844 O O . SER A 1 107 ? -16.679 3.419 17.415 1.00 92.94 107 SER A O 1
ATOM 846 N N . CYS A 1 108 ? -14.976 3.711 15.986 1.00 93.50 108 CYS A N 1
ATOM 847 C CA . CYS A 1 108 ? -15.381 5.062 15.569 1.00 93.50 108 CYS A CA 1
ATOM 848 C C . CYS A 1 108 ? -15.536 5.228 14.051 1.00 93.50 108 CYS A C 1
ATOM 850 O O . CYS A 1 108 ? -15.695 6.352 13.579 1.00 93.50 108 CYS A O 1
ATOM 852 N N . ALA A 1 109 ? -15.484 4.127 13.291 1.00 89.31 109 ALA A N 1
ATOM 853 C CA . ALA A 1 109 ? -15.575 4.108 11.829 1.00 89.31 109 ALA A CA 1
ATOM 854 C C . ALA A 1 109 ? -14.550 5.017 11.122 1.00 89.31 109 ALA A C 1
ATOM 856 O O . ALA A 1 109 ? -14.736 5.411 9.969 1.00 89.31 109 ALA A O 1
ATOM 857 N N . MET A 1 110 ? -13.449 5.350 11.801 1.00 92.25 110 MET A N 1
ATOM 858 C CA . MET A 1 110 ? -12.340 6.062 11.186 1.00 92.25 110 MET A CA 1
ATOM 859 C C . MET A 1 110 ? -11.689 5.156 10.144 1.00 92.25 110 MET A C 1
ATOM 861 O O . MET A 1 110 ? -11.344 4.010 10.436 1.00 92.25 110 MET A O 1
ATOM 865 N N . GLN A 1 111 ? -11.476 5.704 8.949 1.00 92.81 111 GLN A N 1
ATOM 866 C CA . GLN A 1 111 ? -10.714 5.061 7.893 1.00 92.81 111 GLN A CA 1
ATOM 867 C C . GLN A 1 111 ? -9.780 6.077 7.239 1.00 92.81 111 GLN A C 1
ATOM 869 O O . GLN A 1 111 ? -10.187 7.186 6.897 1.00 92.81 111 GLN A O 1
ATOM 874 N N . SER A 1 112 ? -8.518 5.702 7.065 1.00 93.19 112 SER A N 1
ATOM 875 C CA . SER A 1 112 ? -7.540 6.498 6.330 1.00 93.19 112 SER A CA 1
ATOM 876 C C . SER A 1 112 ? -6.767 5.601 5.383 1.00 93.19 112 SER A C 1
ATOM 878 O O . SER A 1 112 ? -6.538 4.430 5.673 1.00 93.19 112 SER A O 1
ATOM 880 N N . THR A 1 113 ? -6.391 6.138 4.227 1.00 94.81 113 THR A N 1
ATOM 881 C CA . THR A 1 113 ? -5.677 5.401 3.182 1.00 94.81 113 THR A CA 1
ATOM 882 C C . THR A 1 113 ? -4.406 6.134 2.806 1.00 94.81 113 THR A C 1
ATOM 884 O O . THR A 1 113 ? -4.413 7.359 2.682 1.00 94.81 113 THR A O 1
ATOM 887 N N . PHE A 1 114 ? -3.333 5.394 2.562 1.00 93.62 114 PHE A N 1
ATOM 888 C CA . PHE A 1 114 ? -2.071 5.946 2.081 1.00 93.62 114 PHE A CA 1
ATOM 889 C C . PHE A 1 114 ? -1.347 4.934 1.193 1.00 93.62 114 PHE A C 1
ATOM 891 O O . PHE A 1 114 ? -1.694 3.757 1.155 1.00 93.62 114 PHE A O 1
ATOM 898 N N . LYS A 1 115 ? -0.341 5.394 0.448 1.00 92.81 115 LYS A N 1
ATOM 899 C CA . LYS A 1 115 ? 0.447 4.552 -0.461 1.00 92.81 115 LYS A CA 1
ATOM 900 C C . LYS A 1 115 ? 1.892 4.469 0.013 1.00 92.81 115 LYS A C 1
ATOM 902 O O . LYS A 1 115 ? 2.407 5.432 0.574 1.00 92.81 115 LYS A O 1
ATOM 907 N N . SER A 1 116 ? 2.548 3.339 -0.243 1.00 91.44 116 SER A N 1
ATOM 908 C CA . SER A 1 116 ? 3.931 3.082 0.188 1.00 91.44 116 SER A CA 1
ATOM 909 C C . SER A 1 116 ? 4.995 3.885 -0.568 1.00 91.44 116 SER A C 1
ATOM 911 O O . SER A 1 116 ? 6.142 3.950 -0.131 1.00 91.44 116 SER A O 1
ATOM 913 N N . SER A 1 117 ? 4.642 4.494 -1.702 1.00 89.62 117 SER A N 1
ATOM 914 C CA . SER A 1 117 ? 5.551 5.294 -2.521 1.00 89.62 117 SER A CA 1
ATOM 915 C C . SER A 1 117 ? 4.812 6.492 -3.121 1.00 89.62 117 SER A C 1
ATOM 917 O O . SER A 1 117 ? 3.638 6.361 -3.488 1.00 89.62 117 SER A O 1
ATOM 919 N N . PRO A 1 118 ? 5.474 7.657 -3.225 1.00 88.62 118 PRO A N 1
ATOM 920 C CA . PRO A 1 118 ? 4.929 8.800 -3.936 1.00 88.62 118 PRO A CA 1
ATOM 921 C C . PRO A 1 118 ? 4.779 8.505 -5.432 1.00 88.62 118 PRO A C 1
ATOM 923 O O . PRO A 1 118 ? 5.490 7.684 -6.021 1.00 88.62 118 PRO A O 1
ATOM 926 N N . VAL A 1 119 ? 3.836 9.214 -6.040 1.00 88.69 119 VAL A N 1
ATOM 927 C CA . VAL A 1 119 ? 3.712 9.302 -7.495 1.00 88.69 119 VAL A CA 1
ATOM 928 C C . VAL A 1 119 ? 4.688 10.373 -7.993 1.00 88.69 119 VAL A C 1
ATOM 930 O O . VAL A 1 119 ? 4.951 11.336 -7.270 1.00 88.69 119 VAL A O 1
ATOM 933 N N . PHE A 1 120 ? 5.232 10.228 -9.200 1.00 78.94 120 PHE A N 1
ATOM 934 C CA . PHE A 1 120 ? 5.984 11.313 -9.831 1.00 78.94 120 PHE A CA 1
ATOM 935 C C . PHE A 1 120 ? 5.101 12.547 -10.041 1.00 78.94 120 PHE A C 1
ATOM 937 O O . PHE A 1 120 ? 3.955 12.441 -10.457 1.00 78.94 120 PHE A O 1
ATOM 944 N N . GLU A 1 121 ? 5.654 13.742 -9.829 1.00 73.81 121 GLU A N 1
ATOM 945 C CA . GLU A 1 121 ? 4.922 15.000 -10.050 1.00 73.81 121 GLU A CA 1
ATOM 946 C C . GLU A 1 121 ? 4.475 15.177 -11.512 1.00 73.81 121 GLU A C 1
ATOM 948 O O . GLU A 1 121 ? 3.481 15.841 -11.793 1.00 73.81 121 GLU A O 1
ATOM 953 N N . SER A 1 122 ? 5.201 14.566 -12.453 1.00 73.06 122 SER A N 1
ATOM 954 C CA . SER A 1 122 ? 4.952 14.663 -13.891 1.00 73.06 122 SER A CA 1
ATOM 955 C C . SER A 1 122 ? 3.969 13.624 -14.441 1.00 73.06 122 SER A C 1
ATOM 957 O O . SER A 1 122 ? 3.546 13.757 -15.591 1.00 73.06 122 SER A O 1
ATOM 959 N N . SER A 1 123 ? 3.589 12.599 -13.671 1.00 71.88 123 SER A N 1
ATOM 960 C CA . SER A 1 123 ? 2.614 11.599 -14.112 1.00 71.88 123 SER A CA 1
ATOM 961 C C . SER A 1 123 ? 1.741 11.117 -12.958 1.00 71.88 123 SER A C 1
ATOM 963 O O . SER A 1 123 ? 2.226 10.767 -11.899 1.00 71.88 123 SER A O 1
ATOM 965 N N . ASN A 1 124 ? 0.424 11.029 -13.156 1.00 71.88 124 ASN A N 1
ATOM 966 C CA . ASN A 1 124 ? -0.499 10.622 -12.082 1.00 71.88 124 ASN A CA 1
ATOM 967 C C . ASN A 1 124 ? -0.541 9.103 -11.825 1.00 71.88 124 ASN A C 1
ATOM 969 O O . ASN A 1 124 ? -1.327 8.634 -10.998 1.00 71.88 124 ASN A O 1
ATOM 973 N N . HIS A 1 125 ? 0.268 8.322 -12.544 1.00 75.44 125 HIS A N 1
ATOM 974 C CA . HIS A 1 125 ? 0.183 6.861 -12.546 1.00 75.44 125 HIS A CA 1
ATOM 975 C C . HIS A 1 125 ? 1.524 6.150 -12.343 1.00 75.44 125 HIS A C 1
ATOM 977 O O . HIS A 1 125 ? 1.508 4.952 -12.054 1.00 75.44 125 HIS A O 1
ATOM 983 N N . ASP A 1 126 ? 2.659 6.854 -12.427 1.00 83.44 126 ASP A N 1
ATOM 984 C CA . ASP A 1 126 ? 3.963 6.225 -12.222 1.00 83.44 126 ASP A CA 1
ATOM 985 C C . ASP A 1 126 ? 4.467 6.488 -10.813 1.00 83.44 126 ASP A C 1
ATOM 987 O O . ASP A 1 126 ? 4.678 7.624 -10.387 1.00 83.44 126 ASP A O 1
ATOM 991 N N . TYR A 1 127 ? 4.695 5.402 -10.089 1.00 88.94 127 TYR A N 1
ATOM 992 C CA . TYR A 1 127 ? 5.252 5.463 -8.751 1.00 88.94 127 TYR A CA 1
ATOM 993 C C . TYR A 1 127 ? 6.768 5.416 -8.779 1.00 88.94 127 TYR A C 1
ATOM 995 O O . TYR A 1 127 ? 7.375 4.642 -9.528 1.00 88.94 127 TYR A O 1
ATOM 1003 N N . GLU A 1 128 ? 7.375 6.198 -7.894 1.00 88.62 128 GLU A N 1
ATOM 1004 C CA . GLU A 1 128 ? 8.819 6.371 -7.856 1.00 88.62 128 GLU A CA 1
ATOM 1005 C C . GLU A 1 128 ? 9.567 5.041 -7.675 1.00 88.62 128 GLU A C 1
ATOM 1007 O O . GLU A 1 128 ? 10.531 4.764 -8.395 1.00 88.62 128 GLU A O 1
ATOM 1012 N N . ILE A 1 129 ? 9.085 4.174 -6.777 1.00 88.56 129 ILE A N 1
ATOM 1013 C CA . ILE A 1 129 ? 9.717 2.875 -6.511 1.00 88.56 129 ILE A CA 1
ATOM 1014 C C . ILE A 1 129 ? 9.718 1.952 -7.736 1.00 88.56 129 ILE A C 1
ATOM 1016 O O . ILE A 1 129 ? 10.728 1.307 -8.023 1.00 88.56 129 ILE A O 1
ATOM 1020 N N . ASN A 1 130 ? 8.624 1.926 -8.502 1.00 89.00 130 ASN A N 1
ATOM 1021 C CA . ASN A 1 130 ? 8.504 1.073 -9.683 1.00 89.00 130 ASN A CA 1
ATOM 1022 C C . ASN A 1 130 ? 9.501 1.511 -10.761 1.00 89.00 130 ASN A C 1
ATOM 1024 O O . ASN A 1 130 ? 10.176 0.672 -11.363 1.00 89.00 130 ASN A O 1
ATOM 1028 N N . THR A 1 131 ? 9.655 2.820 -10.965 1.00 86.81 131 THR A N 1
ATOM 1029 C CA . THR A 1 131 ? 10.626 3.372 -11.917 1.00 86.81 131 THR A CA 1
ATOM 1030 C C . THR A 1 131 ? 12.059 3.105 -11.478 1.00 86.81 131 THR A C 1
ATOM 1032 O O . THR A 1 131 ? 12.866 2.657 -12.293 1.00 86.81 131 THR A O 1
ATOM 1035 N N . ARG A 1 132 ? 12.378 3.311 -10.193 1.00 86.25 132 ARG A N 1
ATOM 1036 C CA . ARG A 1 132 ? 13.718 3.052 -9.641 1.00 86.25 132 ARG A CA 1
ATOM 1037 C C . ARG A 1 132 ? 14.122 1.588 -9.801 1.00 86.25 132 ARG A C 1
ATOM 1039 O O . ARG A 1 132 ? 15.216 1.312 -10.286 1.00 86.25 132 ARG A O 1
ATOM 1046 N N . ILE A 1 133 ? 13.231 0.655 -9.464 1.00 88.25 133 ILE A N 1
ATOM 1047 C CA . ILE A 1 133 ? 13.497 -0.780 -9.629 1.00 88.25 133 ILE A CA 1
ATOM 1048 C C . ILE A 1 133 ? 13.626 -1.131 -11.108 1.00 88.25 133 ILE A C 1
ATOM 1050 O O . ILE A 1 133 ? 14.570 -1.811 -11.492 1.00 88.25 133 ILE A O 1
ATOM 1054 N N . THR A 1 134 ? 12.731 -0.634 -11.963 1.00 88.25 134 THR A N 1
ATOM 1055 C CA . THR A 1 134 ? 12.810 -0.894 -13.407 1.00 88.25 134 THR A CA 1
ATOM 1056 C C . THR A 1 134 ? 14.132 -0.402 -13.994 1.00 88.25 134 THR A C 1
ATOM 1058 O O . THR A 1 134 ? 14.739 -1.088 -14.816 1.00 88.25 134 THR A O 1
ATOM 1061 N N . TYR A 1 135 ? 14.597 0.773 -13.568 1.00 87.19 135 TYR A N 1
ATOM 1062 C CA . TYR A 1 135 ? 15.895 1.307 -13.962 1.00 87.19 135 TYR A CA 1
ATOM 1063 C C . TYR A 1 135 ? 17.041 0.418 -13.468 1.00 87.19 135 TYR A C 1
ATOM 1065 O O . TYR A 1 135 ? 17.867 0.011 -14.279 1.00 87.19 135 TYR A O 1
ATOM 1073 N N . ALA A 1 136 ? 17.043 0.046 -12.184 1.00 86.94 136 ALA A N 1
ATOM 1074 C CA . ALA A 1 136 ? 18.056 -0.834 -11.602 1.00 86.94 136 ALA A CA 1
ATOM 1075 C C . ALA A 1 136 ? 18.125 -2.202 -12.307 1.00 86.94 136 ALA A C 1
ATOM 1077 O O . ALA A 1 136 ? 19.201 -2.682 -12.644 1.00 86.94 136 ALA A O 1
ATOM 1078 N N . MET A 1 137 ? 16.980 -2.813 -12.611 1.00 87.00 137 MET A N 1
ATOM 1079 C CA . MET A 1 137 ? 16.937 -4.077 -13.352 1.00 87.00 137 MET A CA 1
ATOM 1080 C C . MET A 1 137 ? 17.533 -3.925 -14.758 1.00 87.00 137 MET A C 1
ATOM 1082 O O . MET A 1 137 ? 18.273 -4.786 -15.220 1.00 87.00 137 MET A O 1
ATOM 1086 N N . ARG A 1 138 ? 17.262 -2.805 -15.442 1.00 85.00 138 ARG A N 1
ATOM 1087 C CA . ARG A 1 138 ? 17.814 -2.536 -16.780 1.00 85.00 138 ARG A CA 1
ATOM 1088 C C . ARG A 1 138 ? 19.317 -2.262 -16.769 1.00 85.00 138 ARG A C 1
ATOM 1090 O O . ARG A 1 138 ? 19.980 -2.569 -17.759 1.00 85.00 138 ARG A O 1
ATOM 1097 N N . THR A 1 139 ? 19.852 -1.663 -15.706 1.00 82.75 139 THR A N 1
ATOM 1098 C CA . THR A 1 139 ? 21.292 -1.398 -15.600 1.00 82.75 139 THR A CA 1
ATOM 1099 C C . THR A 1 139 ? 22.079 -2.666 -15.288 1.00 82.75 139 THR A C 1
ATOM 1101 O O . THR A 1 139 ? 23.148 -2.860 -15.867 1.00 82.75 139 THR A O 1
ATOM 1104 N N . LEU A 1 140 ? 21.537 -3.547 -14.443 1.00 81.19 140 LEU A N 1
ATOM 1105 C CA . LEU A 1 140 ? 22.179 -4.811 -14.071 1.00 81.19 140 LEU A CA 1
ATOM 1106 C C . LEU A 1 140 ? 22.217 -5.832 -15.224 1.00 81.19 140 LEU A C 1
ATOM 1108 O O . LEU A 1 140 ? 23.204 -6.558 -15.343 1.00 81.19 140 LEU A O 1
ATOM 1112 N N . GLY A 1 141 ? 21.234 -5.802 -16.133 1.00 63.00 141 GLY A N 1
ATOM 1113 C CA . GLY A 1 141 ? 21.189 -6.654 -17.331 1.00 63.00 141 GLY A CA 1
ATOM 1114 C C . GLY A 1 141 ? 20.630 -8.038 -17.051 1.00 63.00 141 GLY A C 1
ATOM 1115 O O . GLY A 1 141 ? 21.227 -8.999 -17.584 1.00 63.00 141 GLY A O 1
#

Secondary structure (DSSP, 8-state):
----PPPPPP---PPPPP----TT---------------HHHHHH---TTS------TT-------HHHHHHHHHTT-B-TTT-SB-EEEEEEEETTEEEEEEEETTTTEEEEEESSPBPTT-SS-BHHHHHHHHHHHHH-

pLDDT: mean 75.17, std 17.76, range [39.91, 95.25]

Radius of gyration: 26.59 Å; chains: 1; bounding box: 76×36×75 Å

Foldseek 3Di:
DDDDDDDDDDDPDPPDDDDPPDPPPDPDDDDDPPDPPCDPLNVLVPDPPPPDPPPDDPPDDDDDDDVVVVQVVCQVPAADPPPRHRKHKDFDDDDPPKTWIWIADPVPRDIDIDIPFDADPVDPPHTPVNVVVVVVVVSND

Organism: Trichonephila clavata (NCBI:txid2740835)

Sequence (141 aa):
MSSKSARRSTDYRRKKRHFCGNQHSKNETLEPVGIDVSSASSKKLCLDSGSYQSNSSESKGYRLINLDILLEELSKYLICFYCGSKAVLKEKVLFGLVSEFYIDCDSCAMQSTFKSSPVFESSNHDYEINTRITYAMRTLG